Protein AF-A0A1F4XK38-F1 (afdb_monomer_lite)

Secondary structure (DSSP, 8-state):
--HHHHHHHHHTTSTTHHHHHHHH---HHHHHHHHHHHHHHHHHHHHTT-S-HHHHHHHHHHHHHHHHHHHHHHHTT-----HHHHHHH--

Organism: NCBI:txid1817814

Structure (mmCIF, N/CA/C/O backbone):
data_AF-A0A1F4XK38-F1
#
_entry.id   AF-A0A1F4XK38-F1
#
loop_
_atom_site.group_PDB
_atom_site.id
_atom_site.type_symbol
_atom_site.label_atom_id
_atom_site.label_alt_id
_atom_site.label_comp_id
_atom_site.label_asym_id
_atom_site.label_entity_id
_atom_site.label_seq_id
_atom_site.pdbx_PDB_ins_code
_atom_site.Cartn_x
_atom_site.Cartn_y
_atom_site.Cartn_z
_atom_site.occupancy
_atom_site.B_iso_or_equiv
_atom_site.auth_seq_id
_atom_site.auth_comp_id
_atom_site.auth_asym_id
_atom_site.auth_atom_id
_atom_site.pdbx_PDB_model_num
ATOM 1 N N . MET A 1 1 ? -11.819 7.775 14.825 1.00 82.75 1 MET A N 1
ATOM 2 C CA . MET A 1 1 ? -11.165 6.483 14.521 1.00 82.75 1 MET A CA 1
ATOM 3 C C . MET A 1 1 ? -10.484 5.983 15.782 1.00 82.75 1 MET A C 1
ATOM 5 O O . MET A 1 1 ? -9.932 6.821 16.484 1.00 82.75 1 MET A O 1
ATOM 9 N N . SER A 1 2 ? -10.535 4.687 16.097 1.00 91.62 2 SER A N 1
ATOM 10 C CA . SER A 1 2 ? -9.792 4.154 17.249 1.00 91.62 2 SER A CA 1
ATOM 11 C C . SER A 1 2 ? -8.298 4.032 16.925 1.00 91.62 2 SER A C 1
ATOM 13 O O . SER A 1 2 ? -7.930 3.768 15.781 1.00 91.62 2 SER A O 1
ATOM 15 N N . ASP A 1 3 ? -7.441 4.185 17.936 1.00 94.75 3 ASP A N 1
ATOM 16 C CA . ASP A 1 3 ? -5.986 3.979 17.819 1.00 94.75 3 ASP A CA 1
ATOM 17 C C . ASP A 1 3 ? -5.645 2.562 17.306 1.00 94.75 3 ASP A C 1
ATOM 19 O O . ASP A 1 3 ? -4.768 2.377 16.464 1.00 94.75 3 ASP A O 1
ATOM 23 N N . GLN A 1 4 ? -6.415 1.553 17.725 1.00 96.12 4 GLN A N 1
ATOM 24 C CA . GLN A 1 4 ? -6.266 0.176 17.241 1.00 96.12 4 GLN A CA 1
ATOM 25 C C . GLN A 1 4 ? -6.559 0.050 15.738 1.00 96.12 4 GLN A C 1
ATOM 27 O O . GLN A 1 4 ? -5.784 -0.574 15.013 1.00 96.12 4 GLN A O 1
ATOM 32 N N . ALA A 1 5 ? -7.634 0.674 15.242 1.00 95.62 5 ALA A N 1
ATOM 33 C CA . ALA A 1 5 ? -7.963 0.642 13.817 1.00 95.62 5 ALA A CA 1
ATOM 34 C C . ALA A 1 5 ? -6.908 1.367 12.967 1.00 95.62 5 ALA A C 1
ATOM 36 O O . ALA A 1 5 ? -6.576 0.891 11.884 1.00 95.62 5 ALA A O 1
ATOM 37 N N . GLN A 1 6 ? -6.339 2.468 13.472 1.00 97.38 6 GLN A N 1
ATOM 38 C CA . GLN A 1 6 ? -5.226 3.181 12.828 1.00 97.38 6 GLN A CA 1
ATOM 39 C C . GLN A 1 6 ? -4.000 2.283 12.669 1.00 97.38 6 GLN A C 1
ATOM 41 O O . GLN A 1 6 ? -3.474 2.145 11.567 1.00 97.38 6 GLN A O 1
ATOM 46 N N . LYS A 1 7 ? -3.590 1.605 13.747 1.00 97.31 7 LYS A N 1
ATOM 47 C CA . LYS A 1 7 ? -2.452 0.675 13.732 1.00 97.31 7 LYS A CA 1
ATOM 48 C C . LYS A 1 7 ? -2.673 -0.487 12.768 1.00 97.31 7 LYS A C 1
ATOM 50 O O . LYS A 1 7 ? -1.789 -0.790 11.972 1.00 97.31 7 LYS A O 1
ATOM 55 N N . ILE A 1 8 ? -3.852 -1.112 12.792 1.00 97.31 8 ILE A N 1
ATOM 56 C CA . ILE A 1 8 ? -4.171 -2.231 11.891 1.00 97.31 8 ILE A CA 1
ATOM 57 C C . ILE A 1 8 ? -4.228 -1.762 10.428 1.00 97.31 8 ILE A C 1
ATOM 59 O O . ILE A 1 8 ? -3.701 -2.439 9.549 1.00 97.31 8 ILE A O 1
ATOM 63 N N . ALA A 1 9 ? -4.816 -0.596 10.150 1.00 97.25 9 ALA A N 1
ATOM 64 C CA . ALA A 1 9 ? -4.830 -0.029 8.805 1.00 97.25 9 ALA A CA 1
ATOM 65 C C . ALA A 1 9 ? -3.418 0.313 8.305 1.00 97.25 9 ALA A C 1
ATOM 67 O O . ALA A 1 9 ? -3.093 0.023 7.156 1.00 97.25 9 ALA A O 1
ATOM 68 N N . ALA A 1 10 ? -2.555 0.862 9.162 1.00 97.56 10 ALA A N 1
ATOM 69 C CA . ALA A 1 10 ? -1.160 1.126 8.825 1.00 97.56 10 ALA A CA 1
ATOM 70 C C . ALA A 1 10 ? -0.396 -0.182 8.533 1.00 97.56 10 ALA A C 1
ATOM 72 O O . ALA A 1 10 ? 0.319 -0.265 7.537 1.00 97.56 10 ALA A O 1
ATOM 73 N N . LEU A 1 11 ? -0.627 -1.243 9.317 1.00 97.19 11 LEU A N 1
ATOM 74 C CA . LEU A 1 11 ? -0.054 -2.573 9.068 1.00 97.19 11 LEU A CA 1
ATOM 75 C C . LEU A 1 11 ? -0.480 -3.177 7.724 1.00 97.19 11 LEU A C 1
ATOM 77 O O . LEU A 1 11 ? 0.268 -3.971 7.161 1.00 97.19 11 LEU A O 1
ATOM 81 N N . SER A 1 12 ? -1.630 -2.785 7.168 1.00 97.19 12 SER A N 1
ATOM 82 C CA . SER A 1 12 ? -2.058 -3.277 5.853 1.00 97.19 12 SER A CA 1
ATOM 83 C C . SER A 1 12 ? -1.132 -2.846 4.704 1.00 97.19 12 SER A C 1
ATOM 85 O O . SER A 1 12 ? -1.147 -3.480 3.653 1.00 97.19 12 SER A O 1
ATOM 87 N N . TYR A 1 13 ? -0.277 -1.834 4.908 1.00 96.69 13 TYR A N 1
ATOM 88 C CA . TYR A 1 13 ? 0.760 -1.424 3.950 1.00 96.69 13 TYR A CA 1
ATOM 89 C C . TYR A 1 13 ? 2.005 -2.315 3.959 1.00 96.69 13 TYR A C 1
ATOM 91 O O . TYR A 1 13 ? 2.881 -2.149 3.115 1.00 96.69 13 TYR A O 1
ATOM 99 N N . VAL A 1 14 ? 2.080 -3.283 4.873 1.00 96.12 14 VAL A N 1
ATOM 100 C CA . VAL A 1 14 ? 3.061 -4.367 4.800 1.00 96.12 14 VAL A CA 1
ATOM 101 C C . VAL A 1 14 ? 2.567 -5.398 3.767 1.00 96.12 14 VAL A C 1
ATOM 103 O O . VAL A 1 14 ? 1.360 -5.687 3.713 1.00 96.12 14 VAL A O 1
ATOM 106 N N . PRO A 1 15 ? 3.457 -5.988 2.945 1.00 90.94 15 PRO A N 1
ATOM 107 C CA . PRO A 1 15 ? 3.088 -7.067 2.031 1.00 90.94 15 PRO A CA 1
ATOM 108 C C . PRO A 1 15 ? 2.381 -8.205 2.769 1.00 90.94 15 PRO A C 1
ATOM 110 O O . PRO A 1 15 ? 2.571 -8.372 3.969 1.00 90.94 15 PRO A O 1
ATOM 113 N N . LEU A 1 16 ? 1.580 -9.007 2.064 1.00 92.56 16 LEU A N 1
ATOM 114 C CA . LEU A 1 16 ? 0.713 -10.074 2.605 1.00 92.56 16 LEU A CA 1
ATOM 115 C C . LEU A 1 16 ? -0.344 -9.608 3.632 1.00 92.56 16 LEU A C 1
ATOM 117 O O . LEU A 1 16 ? -1.492 -10.044 3.547 1.00 92.56 16 LEU A O 1
ATOM 121 N N . LEU A 1 17 ? -0.028 -8.680 4.541 1.00 96.69 17 LEU A N 1
ATOM 122 C CA . LEU A 1 17 ? -0.965 -8.104 5.501 1.00 96.69 17 LEU A CA 1
ATOM 123 C C . LEU A 1 17 ? -2.063 -7.298 4.815 1.00 96.69 17 LEU A C 1
ATOM 125 O O . LEU A 1 17 ? -3.190 -7.322 5.291 1.00 96.69 17 LEU A O 1
ATOM 129 N N . SER A 1 18 ? -1.797 -6.671 3.665 1.00 95.94 18 SER A N 1
ATOM 130 C CA . SER A 1 18 ? -2.860 -6.083 2.830 1.00 95.94 18 SER A CA 1
ATOM 131 C C . SER A 1 18 ? -3.999 -7.070 2.528 1.00 95.94 18 SER A C 1
ATOM 133 O O . SER A 1 18 ?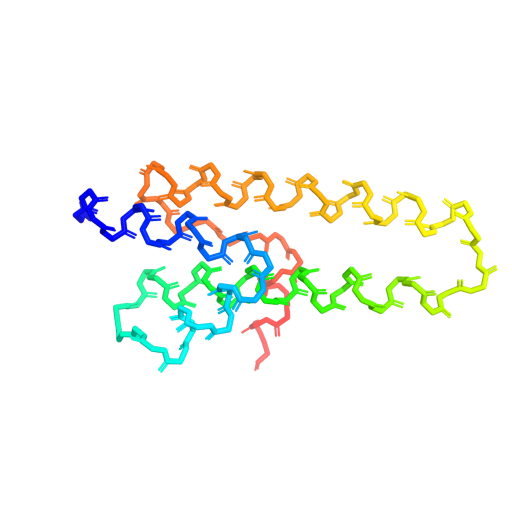 -5.166 -6.710 2.642 1.00 95.94 18 SER A O 1
ATOM 135 N N . ILE A 1 19 ? -3.690 -8.333 2.216 1.00 96.56 19 ILE A N 1
ATOM 136 C CA . ILE A 1 19 ? -4.693 -9.375 1.941 1.00 96.56 19 ILE A CA 1
ATOM 137 C C . ILE A 1 19 ? -5.387 -9.793 3.239 1.00 96.56 19 ILE A C 1
ATOM 139 O O . ILE A 1 19 ? -6.616 -9.806 3.309 1.00 96.56 19 ILE A O 1
ATOM 143 N N . VAL A 1 20 ? -4.607 -10.082 4.286 1.00 97.25 20 VAL A N 1
ATOM 144 C CA . VAL A 1 20 ? -5.141 -10.493 5.595 1.00 97.25 20 VAL A CA 1
ATOM 145 C C . VAL A 1 20 ? -6.086 -9.431 6.160 1.00 97.25 20 VAL A C 1
ATOM 147 O O . VAL A 1 20 ? -7.171 -9.757 6.625 1.00 97.25 20 VAL A O 1
ATOM 150 N N . CYS A 1 21 ? -5.721 -8.154 6.083 1.00 96.12 21 CYS A N 1
ATOM 151 C CA . CYS A 1 21 ? -6.555 -7.048 6.537 1.00 96.12 21 CYS A CA 1
ATOM 152 C C . CYS A 1 21 ? -7.781 -6.831 5.642 1.00 96.12 21 CYS A C 1
ATOM 154 O O . CYS A 1 21 ? -8.827 -6.456 6.155 1.00 96.12 21 CYS A O 1
ATOM 156 N N . LEU A 1 22 ? -7.687 -7.063 4.329 1.00 96.50 22 LEU A N 1
ATOM 15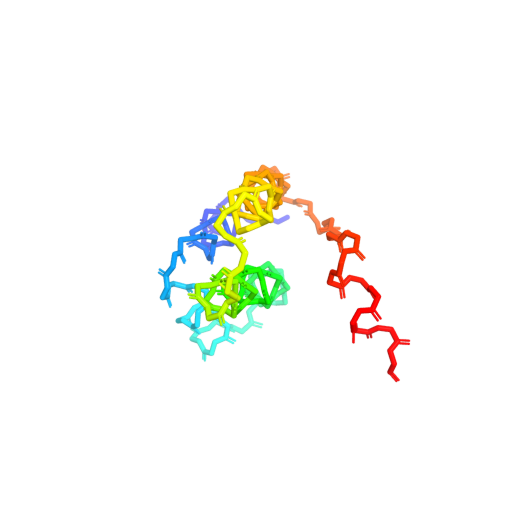7 C CA . LEU A 1 22 ? -8.816 -6.857 3.418 1.00 96.50 22 LEU A CA 1
ATOM 158 C C . LEU A 1 22 ? -9.939 -7.886 3.620 1.00 96.50 22 LEU A C 1
ATOM 160 O O . LEU A 1 22 ? -11.111 -7.527 3.485 1.00 96.50 22 LEU A O 1
ATOM 164 N N . PHE A 1 23 ? -9.576 -9.138 3.918 1.00 96.69 23 PHE A N 1
ATOM 165 C CA . PHE A 1 23 ? -10.516 -10.257 4.067 1.00 96.69 23 PHE A CA 1
ATOM 166 C C . PHE A 1 23 ? -10.774 -10.676 5.520 1.00 96.69 23 PHE A C 1
ATOM 168 O O . PHE A 1 23 ? -11.767 -11.341 5.785 1.00 96.69 23 PHE A O 1
ATOM 175 N N . GLY A 1 24 ? -9.896 -10.316 6.456 1.00 96.12 24 GLY A N 1
ATOM 176 C CA . GLY A 1 24 ? -9.997 -10.689 7.870 1.00 96.12 24 GLY A CA 1
ATOM 177 C C . GLY A 1 24 ? -10.516 -9.582 8.788 1.00 96.12 24 GLY A C 1
ATOM 178 O O . GLY A 1 24 ? -10.556 -9.776 10.002 1.00 96.12 24 GLY A O 1
ATOM 179 N N . ARG A 1 25 ? -10.856 -8.405 8.249 1.00 95.94 25 ARG A N 1
ATOM 180 C CA . ARG A 1 25 ? -11.381 -7.258 9.005 1.00 95.94 25 ARG A CA 1
ATOM 181 C C . ARG A 1 25 ? -12.642 -6.727 8.343 1.00 95.94 25 ARG A C 1
ATOM 183 O O . ARG A 1 25 ? -12.710 -6.649 7.119 1.00 95.94 25 ARG A O 1
ATOM 190 N N . GLU A 1 26 ? -13.608 -6.327 9.161 1.00 94.25 26 GLU A N 1
ATOM 191 C CA . GLU A 1 26 ? -14.904 -5.810 8.701 1.00 94.25 26 GLU A CA 1
ATOM 192 C C . GLU A 1 26 ? -14.939 -4.279 8.690 1.00 94.25 26 GLU A C 1
ATOM 194 O O . GLU A 1 26 ? -15.732 -3.667 7.973 1.00 94.25 26 GLU A O 1
ATOM 199 N N . GLU A 1 27 ? -14.055 -3.631 9.452 1.00 95.62 27 GLU A N 1
ATOM 200 C CA . GLU A 1 27 ? -14.031 -2.183 9.587 1.00 95.62 27 GLU A CA 1
ATOM 201 C C . GLU A 1 27 ? -13.713 -1.506 8.246 1.00 95.62 27 GLU A C 1
ATOM 203 O O . GLU A 1 27 ? -12.643 -1.712 7.664 1.00 95.62 27 GLU A O 1
ATOM 208 N N . HIS A 1 28 ? -14.622 -0.634 7.788 1.00 95.50 28 HIS A N 1
ATOM 209 C CA . HIS A 1 28 ? -14.499 0.095 6.518 1.00 95.50 28 HIS A CA 1
ATOM 210 C C . HIS A 1 28 ? -13.122 0.744 6.343 1.00 95.50 28 HIS A C 1
ATOM 212 O O . HIS A 1 28 ? -12.469 0.541 5.324 1.00 95.50 28 HIS A O 1
ATOM 218 N N . PHE A 1 29 ? -12.655 1.461 7.366 1.00 96.56 29 PHE A N 1
ATOM 219 C CA . PHE A 1 29 ? -11.371 2.162 7.364 1.00 96.56 29 PHE A CA 1
ATOM 220 C C . PHE A 1 29 ? -10.176 1.237 7.106 1.00 96.56 29 PHE A C 1
ATOM 222 O O . PHE A 1 29 ? -9.274 1.556 6.330 1.00 96.56 29 PHE A O 1
ATOM 229 N N . ILE A 1 30 ? -10.180 0.062 7.740 1.00 97.56 30 ILE A N 1
ATOM 230 C CA . ILE A 1 30 ? -9.113 -0.924 7.583 1.00 97.56 30 ILE A CA 1
ATOM 231 C C . ILE A 1 30 ? -9.174 -1.515 6.175 1.00 97.56 30 ILE A C 1
ATOM 233 O O . ILE A 1 30 ? -8.151 -1.581 5.497 1.00 97.56 30 ILE A O 1
ATOM 237 N N . ARG A 1 31 ? -10.371 -1.875 5.695 1.00 96.69 31 ARG A N 1
ATOM 238 C CA . ARG A 1 31 ? -10.570 -2.414 4.341 1.00 96.69 31 ARG A CA 1
ATOM 239 C C . ARG A 1 31 ? -10.228 -1.400 3.249 1.00 96.69 31 ARG A C 1
ATOM 241 O O . ARG A 1 31 ? -9.719 -1.798 2.202 1.00 96.69 31 ARG A O 1
ATOM 248 N N . PHE A 1 32 ? -10.475 -0.112 3.484 1.00 96.31 32 PHE A N 1
ATOM 249 C CA . PHE A 1 32 ? -10.105 0.978 2.584 1.00 96.31 32 PHE A CA 1
ATOM 250 C C . PHE A 1 32 ? -8.588 1.006 2.366 1.00 96.31 32 PHE A C 1
ATOM 252 O O . PHE A 1 32 ? -8.126 0.848 1.234 1.00 96.31 32 PHE A O 1
ATOM 259 N N . HIS A 1 33 ? -7.812 1.110 3.447 1.00 96.81 33 HIS A N 1
ATOM 260 C CA . HIS A 1 33 ? -6.352 1.131 3.365 1.00 96.81 33 HIS A CA 1
ATOM 261 C C . HIS A 1 33 ? -5.765 -0.202 2.885 1.00 96.81 33 HIS A C 1
ATOM 263 O O . HIS A 1 33 ? -4.862 -0.201 2.050 1.00 96.81 33 HIS A O 1
ATOM 269 N N . ALA A 1 34 ? -6.344 -1.332 3.298 1.00 97.50 34 ALA A N 1
ATOM 270 C CA . ALA A 1 34 ? -5.925 -2.653 2.845 1.00 97.50 34 ALA A CA 1
ATOM 271 C C . ALA A 1 34 ? -6.117 -2.845 1.334 1.00 97.50 34 ALA A C 1
ATOM 273 O O . ALA A 1 34 ? -5.237 -3.384 0.662 1.00 97.50 34 ALA A O 1
ATOM 274 N N . ARG A 1 35 ? -7.226 -2.349 0.765 1.00 95.50 35 ARG A N 1
ATOM 275 C CA . ARG A 1 35 ? -7.465 -2.378 -0.685 1.00 95.50 35 ARG A CA 1
ATOM 276 C C . ARG A 1 35 ? -6.457 -1.511 -1.436 1.00 95.50 35 ARG A C 1
ATOM 278 O O . ARG A 1 35 ? -5.942 -1.942 -2.463 1.00 95.50 35 ARG A O 1
ATOM 285 N N . GLN A 1 36 ? -6.165 -0.311 -0.935 1.00 95.75 36 GLN A N 1
ATOM 286 C CA . GLN A 1 36 ? -5.163 0.566 -1.544 1.00 95.75 36 GLN A CA 1
ATOM 287 C C . GLN A 1 36 ? -3.773 -0.066 -1.532 1.00 95.75 36 GLN A C 1
ATOM 289 O O . GLN A 1 36 ? -3.123 -0.124 -2.574 1.00 95.75 36 GLN A O 1
ATOM 294 N N . ALA A 1 37 ? -3.345 -0.576 -0.376 1.00 96.81 37 ALA A N 1
ATOM 295 C CA . ALA A 1 37 ? -2.074 -1.265 -0.230 1.00 96.81 37 ALA A CA 1
ATOM 296 C C . ALA A 1 37 ? -1.987 -2.478 -1.163 1.00 96.81 37 ALA A C 1
ATOM 298 O O . ALA A 1 37 ? -0.988 -2.643 -1.856 1.00 96.81 37 ALA A O 1
ATOM 299 N N . LEU A 1 38 ? -3.050 -3.287 -1.253 1.00 96.12 38 LEU A N 1
ATOM 300 C CA . LEU A 1 38 ? -3.102 -4.437 -2.157 1.00 96.12 38 LEU A CA 1
ATOM 301 C C . LEU A 1 38 ? -2.905 -4.028 -3.621 1.00 96.12 38 LEU A C 1
ATOM 303 O O . LEU A 1 38 ? -2.123 -4.661 -4.323 1.00 96.12 38 LEU A O 1
ATOM 307 N N . VAL A 1 39 ? -3.565 -2.960 -4.078 1.00 95.44 39 VAL A N 1
ATOM 308 C CA . VAL A 1 39 ? -3.386 -2.448 -5.446 1.00 95.44 39 VAL A CA 1
ATOM 309 C C . VAL A 1 39 ? -1.930 -2.048 -5.696 1.00 95.44 39 VAL A C 1
ATOM 311 O O . VAL A 1 39 ? -1.366 -2.417 -6.724 1.00 95.44 39 VAL A O 1
ATOM 314 N N . VAL A 1 40 ? -1.291 -1.349 -4.752 1.00 96.00 40 VAL A N 1
ATOM 315 C CA . VAL A 1 40 ? 0.124 -0.959 -4.885 1.00 96.00 40 VAL A CA 1
ATOM 316 C C . VAL A 1 40 ? 1.051 -2.183 -4.883 1.00 96.00 40 VAL A C 1
ATOM 318 O O . VAL A 1 40 ? 1.975 -2.243 -5.690 1.00 96.00 40 VAL A O 1
ATOM 321 N N . HIS A 1 41 ? 0.783 -3.198 -4.054 1.00 96.12 41 HIS A N 1
ATOM 322 C CA . HIS A 1 41 ? 1.540 -4.456 -4.059 1.00 96.12 41 HIS A CA 1
ATOM 323 C C . HIS A 1 41 ? 1.378 -5.243 -5.366 1.00 96.12 41 HIS A C 1
ATOM 325 O O . HIS A 1 41 ? 2.353 -5.803 -5.864 1.00 96.12 41 HIS A O 1
ATOM 331 N N . ILE A 1 42 ? 0.176 -5.269 -5.950 1.00 94.94 42 ILE A N 1
ATOM 332 C CA . ILE A 1 42 ? -0.054 -5.885 -7.264 1.00 94.94 42 ILE A CA 1
ATOM 333 C C . ILE A 1 42 ? 0.786 -5.171 -8.32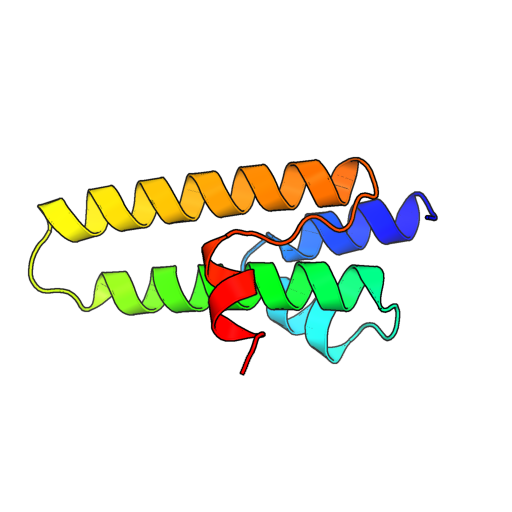4 1.00 94.94 42 ILE A C 1
ATOM 335 O O . ILE A 1 42 ? 1.466 -5.837 -9.097 1.00 94.94 42 ILE A O 1
ATOM 339 N N . PHE A 1 43 ? 0.801 -3.835 -8.331 1.00 94.44 43 PHE A N 1
ATOM 340 C CA . PHE A 1 43 ? 1.655 -3.080 -9.247 1.00 94.44 43 PHE A CA 1
ATOM 341 C C . PHE A 1 43 ? 3.137 -3.411 -9.063 1.00 94.44 43 PHE A C 1
ATOM 343 O O . PHE A 1 43 ? 3.794 -3.696 -10.057 1.00 94.44 43 PHE A O 1
ATOM 350 N N . LEU A 1 44 ? 3.640 -3.475 -7.823 1.00 94.62 44 LEU A N 1
ATOM 351 C CA . LEU A 1 44 ? 5.021 -3.895 -7.545 1.00 94.62 44 LEU A CA 1
ATOM 352 C C . LEU A 1 44 ? 5.353 -5.254 -8.173 1.00 94.62 44 LEU A C 1
ATOM 354 O O . LEU A 1 44 ? 6.393 -5.388 -8.807 1.00 94.62 44 LEU A O 1
ATOM 358 N N . ILE A 1 45 ? 4.457 -6.237 -8.056 1.00 94.94 45 ILE A N 1
ATOM 359 C CA . ILE A 1 45 ? 4.640 -7.555 -8.680 1.00 94.94 45 ILE A CA 1
ATOM 360 C C . ILE A 1 45 ? 4.633 -7.445 -10.209 1.00 94.94 45 ILE A C 1
ATOM 362 O O . ILE A 1 45 ? 5.473 -8.053 -10.864 1.00 94.94 45 ILE A O 1
ATOM 366 N N . LEU A 1 46 ? 3.714 -6.668 -10.790 1.00 94.75 46 LEU A N 1
ATOM 367 C CA . LEU A 1 46 ? 3.621 -6.483 -12.242 1.00 94.75 46 LEU A CA 1
ATOM 368 C C . LEU A 1 46 ? 4.867 -5.806 -12.829 1.00 94.75 46 LEU A C 1
ATOM 370 O O . LEU A 1 46 ? 5.289 -6.166 -13.927 1.00 94.75 46 LEU A O 1
ATOM 374 N N . TRP A 1 47 ? 5.478 -4.866 -12.103 1.00 94.12 47 TRP A N 1
ATOM 375 C CA . TRP A 1 47 ? 6.697 -4.185 -12.544 1.00 94.12 47 TRP A CA 1
ATOM 376 C C . TRP A 1 47 ? 7.874 -5.145 -12.727 1.00 94.12 47 TRP A C 1
ATOM 378 O O . TRP A 1 47 ? 8.630 -4.966 -13.677 1.00 94.12 47 TRP A O 1
ATOM 388 N N . LEU A 1 48 ? 7.975 -6.212 -11.925 1.00 91.38 48 LEU A N 1
ATOM 389 C CA . LEU A 1 48 ? 9.044 -7.219 -12.039 1.00 91.38 48 LEU A CA 1
ATOM 390 C C . LEU A 1 48 ? 9.073 -7.941 -13.396 1.00 91.38 48 LEU A C 1
ATOM 392 O O . LEU A 1 48 ? 10.101 -8.498 -13.772 1.00 91.38 48 LEU A O 1
ATOM 396 N N . PHE A 1 49 ? 7.959 -7.944 -14.131 1.00 94.31 49 PHE A N 1
ATOM 397 C CA . PHE A 1 49 ? 7.849 -8.599 -15.437 1.00 94.31 49 PHE A CA 1
ATOM 398 C C . PHE A 1 49 ? 8.118 -7.658 -16.620 1.00 94.31 49 PHE A C 1
ATOM 400 O O . PHE A 1 49 ? 8.061 -8.095 -17.771 1.00 94.31 49 PHE A O 1
ATOM 407 N N . LEU A 1 50 ? 8.403 -6.373 -16.379 1.00 94.25 50 LEU A N 1
ATOM 408 C CA . LEU A 1 50 ? 8.757 -5.447 -17.453 1.00 94.25 50 LEU A CA 1
ATOM 409 C C . LEU A 1 50 ? 10.203 -5.684 -17.922 1.00 94.25 50 LEU A C 1
ATOM 411 O O . LEU A 1 50 ? 11.110 -5.787 -17.099 1.00 94.25 50 LEU A O 1
ATOM 415 N N . PRO A 1 51 ? 10.469 -5.682 -19.242 1.00 93.88 51 PRO A N 1
ATOM 416 C CA . PRO A 1 51 ? 11.811 -5.943 -19.766 1.00 93.88 51 PRO A CA 1
ATOM 417 C C . PRO A 1 51 ? 12.783 -4.754 -19.615 1.00 93.88 51 PRO A C 1
ATOM 419 O O . PRO A 1 51 ? 13.979 -4.900 -19.862 1.00 93.88 51 PRO A O 1
ATOM 422 N N . TRP A 1 52 ? 12.302 -3.568 -19.218 1.00 95.56 52 TRP A N 1
ATOM 423 C CA . TRP A 1 52 ? 13.108 -2.347 -19.082 1.00 95.56 52 TRP A CA 1
ATOM 424 C C . TRP A 1 52 ? 13.525 -2.089 -17.629 1.00 95.56 52 TRP A C 1
ATOM 426 O O . TRP A 1 52 ? 12.801 -1.436 -16.882 1.00 95.56 52 TRP A O 1
ATOM 436 N N . TRP A 1 53 ? 14.731 -2.524 -17.255 1.00 91.06 53 TRP A N 1
ATOM 437 C CA . TRP A 1 53 ? 15.266 -2.412 -15.886 1.00 91.06 53 TRP A CA 1
ATOM 438 C C . TRP A 1 53 ? 15.298 -0.980 -15.313 1.00 91.06 53 TRP A C 1
ATOM 440 O O . TRP A 1 53 ? 15.124 -0.774 -14.118 1.00 91.06 53 TRP A O 1
ATOM 450 N N . TRP A 1 54 ? 15.519 0.041 -16.142 1.00 93.25 54 TRP A N 1
ATOM 451 C CA . TRP A 1 54 ? 15.524 1.432 -15.673 1.00 93.25 54 TRP A CA 1
ATOM 452 C C . TRP A 1 54 ? 14.106 1.922 -15.359 1.00 93.25 54 TRP A C 1
ATOM 454 O O . TRP A 1 54 ? 13.907 2.709 -14.437 1.00 93.25 54 TRP A O 1
ATOM 464 N N . LEU A 1 55 ? 13.112 1.437 -16.106 1.00 94.06 55 LEU A N 1
ATOM 465 C CA . LEU A 1 55 ? 11.712 1.787 -15.904 1.00 94.06 55 LEU A CA 1
ATOM 466 C C . LEU A 1 55 ? 11.160 1.093 -14.656 1.00 94.06 55 LEU A C 1
ATOM 468 O O . LEU A 1 55 ? 10.423 1.723 -13.900 1.00 94.06 55 LEU A O 1
ATOM 472 N N . THR A 1 56 ? 11.548 -0.162 -14.406 1.00 94.81 56 THR A N 1
ATOM 473 C CA . THR A 1 56 ? 11.150 -0.882 -13.187 1.00 94.81 56 THR A CA 1
ATOM 474 C C . THR A 1 56 ? 11.625 -0.159 -11.936 1.00 94.81 56 THR A C 1
ATOM 476 O O . THR A 1 56 ? 10.811 0.074 -11.051 1.00 94.81 56 THR A O 1
ATOM 479 N N . ILE A 1 57 ? 12.874 0.323 -11.905 1.00 94.50 57 ILE A N 1
ATOM 480 C CA . ILE A 1 57 ? 13.405 1.111 -10.778 1.00 94.50 57 ILE A CA 1
ATOM 481 C C . ILE A 1 57 ? 12.536 2.348 -10.506 1.00 94.50 57 ILE A C 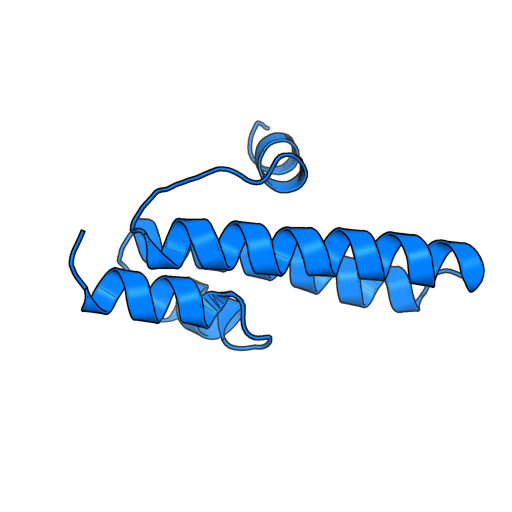1
ATOM 483 O O . ILE A 1 57 ? 12.152 2.603 -9.365 1.00 94.50 57 ILE A O 1
ATOM 487 N N . ILE A 1 58 ? 12.187 3.112 -11.546 1.00 96.00 58 ILE A N 1
ATOM 488 C CA . ILE A 1 58 ? 11.371 4.329 -11.397 1.00 96.00 58 ILE A CA 1
ATOM 489 C C . ILE A 1 58 ? 9.974 3.989 -10.852 1.00 96.00 58 ILE A C 1
ATOM 491 O O . ILE A 1 58 ? 9.470 4.667 -9.952 1.00 96.00 58 ILE A O 1
ATOM 495 N N . LEU A 1 59 ? 9.348 2.932 -11.375 1.00 95.75 59 LEU A N 1
ATOM 496 C CA . LEU A 1 59 ? 8.011 2.494 -10.970 1.00 95.75 59 LEU A CA 1
ATOM 497 C C . LEU A 1 59 ? 7.987 1.908 -9.552 1.00 95.75 59 LEU A C 1
ATOM 499 O O . LEU A 1 59 ? 7.049 2.171 -8.793 1.00 95.75 59 LEU A O 1
ATOM 503 N N . GLU A 1 60 ? 9.019 1.162 -9.167 1.00 94.81 60 GLU A N 1
ATOM 504 C CA . GLU A 1 60 ? 9.208 0.645 -7.812 1.00 94.81 60 GLU A CA 1
ATOM 505 C C . GLU A 1 60 ? 9.386 1.785 -6.811 1.00 94.81 60 GLU A C 1
ATOM 507 O O . GLU A 1 60 ? 8.688 1.817 -5.797 1.00 94.81 60 GLU A O 1
ATOM 512 N N . MET A 1 61 ? 10.230 2.775 -7.123 1.00 96.19 61 MET A N 1
ATOM 513 C CA . MET A 1 61 ? 10.398 3.966 -6.284 1.00 96.19 61 MET A CA 1
ATOM 514 C C . MET A 1 61 ? 9.082 4.733 -6.117 1.00 96.19 61 MET A C 1
ATOM 516 O O . MET A 1 61 ? 8.713 5.093 -4.998 1.00 96.19 61 MET A O 1
ATOM 520 N N . GLY A 1 62 ? 8.337 4.947 -7.206 1.00 95.62 62 GLY A N 1
ATOM 521 C CA . GLY A 1 62 ? 7.021 5.586 -7.147 1.00 95.62 62 GLY A CA 1
ATOM 522 C C . GLY A 1 62 ? 6.021 4.799 -6.294 1.00 95.62 62 GLY A C 1
ATOM 523 O O . GLY A 1 62 ? 5.317 5.374 -5.464 1.00 95.62 62 GLY A O 1
ATOM 524 N N . SER A 1 63 ? 5.998 3.474 -6.440 1.00 95.62 63 SER A N 1
ATOM 525 C CA . SER A 1 63 ? 5.136 2.583 -5.652 1.00 95.62 63 SER A CA 1
ATOM 526 C C . SER A 1 63 ? 5.512 2.603 -4.168 1.00 95.62 63 SER A C 1
ATOM 528 O O . SER A 1 63 ? 4.634 2.658 -3.309 1.00 95.62 63 SER A O 1
ATOM 530 N N . PHE A 1 64 ? 6.806 2.647 -3.850 1.00 95.62 64 PHE A N 1
ATOM 531 C CA . PHE A 1 64 ? 7.299 2.757 -2.480 1.00 95.62 64 PHE A CA 1
ATOM 532 C C . PHE A 1 64 ? 6.886 4.081 -1.819 1.00 95.62 64 PHE A C 1
ATOM 534 O O . PHE A 1 64 ? 6.414 4.086 -0.681 1.00 95.62 64 PHE A O 1
ATOM 541 N N . ILE A 1 65 ? 6.961 5.198 -2.551 1.00 96.31 65 ILE A N 1
ATOM 542 C CA . ILE A 1 65 ? 6.453 6.498 -2.084 1.00 96.31 65 ILE A CA 1
ATOM 543 C C . ILE A 1 65 ? 4.950 6.418 -1.788 1.00 96.31 65 ILE A C 1
ATOM 545 O O . ILE A 1 65 ? 4.499 6.920 -0.757 1.00 96.31 65 ILE A O 1
ATOM 549 N N . LEU A 1 66 ? 4.169 5.758 -2.649 1.00 96.25 66 LEU A N 1
ATOM 550 C CA . LEU A 1 66 ? 2.732 5.568 -2.432 1.00 96.25 66 LEU A CA 1
ATOM 551 C C . LEU A 1 66 ? 2.429 4.718 -1.192 1.00 96.25 66 LEU A C 1
ATOM 553 O O . LEU A 1 66 ? 1.484 5.040 -0.470 1.00 96.25 66 LEU A O 1
ATOM 557 N N . LEU A 1 67 ? 3.228 3.681 -0.914 1.00 96.69 67 LEU A N 1
ATOM 558 C CA . LEU A 1 67 ? 3.101 2.887 0.312 1.00 96.69 67 LEU A CA 1
ATOM 559 C C . LEU A 1 67 ? 3.362 3.739 1.559 1.00 96.69 67 LEU A C 1
ATOM 561 O O . LEU A 1 67 ? 2.546 3.723 2.477 1.00 96.69 67 LEU A O 1
ATOM 565 N N . ILE A 1 68 ? 4.446 4.525 1.582 1.00 97.19 68 ILE A N 1
ATOM 566 C CA . ILE A 1 68 ? 4.764 5.422 2.709 1.00 97.19 68 ILE A CA 1
ATOM 567 C C . ILE A 1 68 ? 3.653 6.453 2.910 1.00 97.19 68 ILE A C 1
ATOM 569 O O . ILE A 1 68 ? 3.209 6.689 4.034 1.00 97.19 68 ILE A O 1
ATOM 573 N N . TYR A 1 69 ? 3.194 7.069 1.822 1.00 96.69 69 TYR A N 1
ATOM 574 C CA . TYR A 1 69 ? 2.153 8.085 1.874 1.00 96.69 69 TYR A CA 1
ATOM 575 C C . TYR A 1 69 ? 0.844 7.496 2.408 1.00 96.69 69 TYR A C 1
ATOM 577 O O . TYR A 1 69 ? 0.247 8.035 3.337 1.00 96.69 69 TYR A O 1
ATOM 585 N N . GLY A 1 70 ? 0.423 6.344 1.889 1.00 96.62 70 GLY A N 1
ATOM 586 C CA . GLY A 1 70 ? -0.765 5.654 2.372 1.00 96.62 70 GLY A CA 1
ATOM 587 C C . GLY A 1 70 ? -0.656 5.215 3.839 1.00 96.62 70 GLY A C 1
ATOM 588 O O . GLY A 1 70 ? -1.596 5.427 4.609 1.00 96.62 70 GLY A O 1
ATOM 589 N N . PHE A 1 71 ? 0.503 4.685 4.243 1.00 97.75 71 PHE A N 1
ATOM 590 C CA . PHE A 1 71 ? 0.813 4.342 5.632 1.00 97.75 71 PHE A CA 1
ATOM 591 C C . PHE A 1 71 ? 0.680 5.557 6.556 1.00 97.75 71 PHE A C 1
ATOM 593 O O . PHE A 1 71 ? 0.038 5.469 7.602 1.00 97.75 71 PHE A O 1
ATOM 600 N N . TYR A 1 72 ? 1.237 6.704 6.157 1.00 97.75 72 TYR A N 1
ATOM 601 C CA . TYR A 1 72 ? 1.162 7.944 6.928 1.00 97.75 72 TYR A CA 1
ATOM 602 C C . TYR A 1 72 ? -0.290 8.366 7.179 1.00 97.75 72 TYR A C 1
ATOM 604 O O . TYR A 1 72 ? -0.663 8.620 8.325 1.00 97.75 72 TYR A O 1
ATOM 612 N N . TYR A 1 73 ? -1.132 8.382 6.139 1.00 97.44 73 TYR A N 1
ATOM 613 C CA . TYR A 1 73 ? -2.545 8.751 6.283 1.00 97.44 73 TYR A CA 1
ATOM 614 C C . TYR A 1 73 ? -3.335 7.752 7.138 1.00 97.44 73 TYR A C 1
ATOM 616 O O . TYR A 1 73 ? -4.159 8.175 7.953 1.00 97.44 73 TYR A O 1
ATOM 624 N N . ALA A 1 74 ? -3.030 6.455 7.034 1.00 97.31 74 ALA A N 1
ATOM 625 C CA . ALA A 1 74 ? -3.612 5.435 7.901 1.00 97.31 74 ALA A CA 1
ATOM 626 C C . ALA A 1 74 ? -3.234 5.650 9.378 1.00 97.31 74 ALA A C 1
ATOM 628 O O . ALA A 1 74 ? -4.105 5.615 10.251 1.00 97.31 74 ALA A O 1
ATOM 629 N N . ALA A 1 75 ? -1.959 5.949 9.651 1.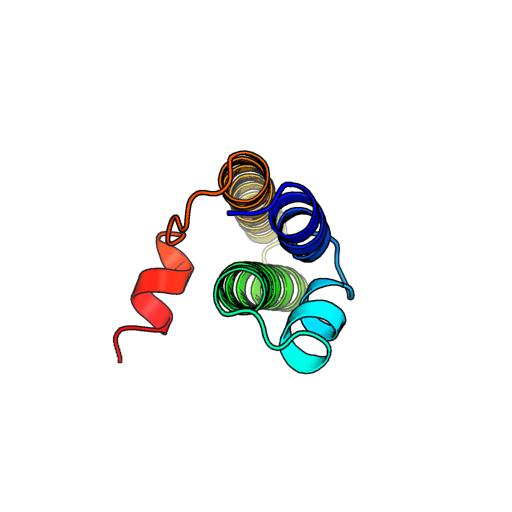00 97.12 75 ALA A N 1
ATOM 630 C CA . ALA A 1 75 ? -1.438 6.175 10.998 1.00 97.12 75 ALA A CA 1
ATOM 631 C C . ALA A 1 75 ? -2.045 7.413 11.681 1.00 97.12 75 ALA A C 1
ATOM 633 O O . ALA A 1 75 ? -2.253 7.400 12.888 1.00 97.12 75 ALA A O 1
ATOM 634 N N . ILE A 1 76 ? -2.388 8.460 10.921 1.00 96.75 76 ILE A N 1
ATOM 635 C CA . ILE A 1 76 ? -3.088 9.647 11.450 1.00 96.75 76 ILE A CA 1
ATOM 636 C C . ILE A 1 76 ? -4.622 9.531 11.378 1.00 96.75 76 ILE A C 1
ATOM 638 O O . ILE A 1 76 ? -5.330 10.502 11.649 1.00 96.75 76 ILE A O 1
ATOM 642 N N . GLY A 1 77 ? -5.153 8.363 10.996 1.00 95.81 77 GLY A N 1
ATOM 643 C CA . GLY A 1 77 ? -6.588 8.077 10.992 1.00 95.81 77 GLY A CA 1
ATOM 644 C C . GLY A 1 77 ? -7.393 8.783 9.904 1.00 95.81 77 GLY A C 1
ATOM 645 O O . GLY A 1 77 ? -8.564 9.090 10.134 1.00 95.81 77 GLY A O 1
ATOM 646 N N . LYS A 1 78 ? -6.788 9.063 8.745 1.00 95.81 78 LYS A N 1
ATOM 647 C CA . LYS A 1 78 ? -7.424 9.764 7.625 1.00 95.81 78 LYS A CA 1
ATOM 648 C C . LYS A 1 78 ? -7.568 8.858 6.403 1.00 95.81 78 LYS A C 1
ATOM 650 O O . LYS A 1 78 ? -6.582 8.349 5.881 1.00 95.81 78 LYS A O 1
ATOM 655 N N . GLU A 1 79 ? -8.787 8.755 5.877 1.00 94.25 79 GLU A N 1
ATOM 656 C CA . GLU A 1 79 ? -9.053 8.089 4.596 1.00 94.25 79 GLU A CA 1
ATOM 657 C C . GLU A 1 79 ? -8.626 9.002 3.443 1.00 94.25 79 GLU A C 1
ATOM 659 O O . GLU A 1 79 ? -9.380 9.857 2.979 1.00 94.25 79 GLU A O 1
ATOM 664 N N . HIS A 1 80 ? -7.380 8.855 2.997 1.00 92.88 80 HIS A N 1
ATOM 665 C CA . HIS A 1 80 ? -6.881 9.568 1.829 1.00 92.88 80 HIS A CA 1
ATOM 666 C C . HIS A 1 80 ? -6.701 8.615 0.650 1.00 92.88 80 HIS A C 1
ATOM 668 O O . HIS A 1 80 ? -5.918 7.663 0.682 1.00 92.88 80 HIS A O 1
ATOM 674 N N . SER A 1 81 ? -7.438 8.876 -0.426 1.00 90.62 81 SER A N 1
ATOM 675 C CA . SER A 1 81 ? -7.369 8.082 -1.645 1.00 90.62 81 SER A CA 1
ATOM 676 C C . SER A 1 81 ? -6.072 8.364 -2.413 1.00 90.62 81 SER A C 1
ATOM 678 O O . SER A 1 81 ? -5.922 9.456 -2.957 1.00 90.62 81 SER A O 1
ATOM 680 N N . LEU A 1 82 ? -5.168 7.383 -2.505 1.00 89.06 82 LEU A N 1
ATOM 681 C CA . LEU A 1 82 ? -4.014 7.428 -3.400 1.00 89.06 82 LEU A CA 1
ATOM 682 C C . LEU A 1 82 ? -4.483 7.720 -4.838 1.00 89.06 82 LEU A C 1
ATOM 684 O O . LEU A 1 82 ? -5.442 7.079 -5.284 1.00 89.06 82 LEU A O 1
ATOM 688 N N . PRO A 1 83 ? -3.821 8.628 -5.582 1.00 79.56 83 PRO A N 1
ATOM 689 C CA . PRO A 1 83 ? -4.278 9.063 -6.904 1.00 79.56 83 PRO A CA 1
ATOM 690 C C . PRO A 1 83 ? -4.537 7.905 -7.877 1.00 79.56 83 PRO A C 1
ATOM 692 O O . PRO A 1 83 ? -5.566 7.883 -8.548 1.00 79.56 83 PRO A O 1
ATOM 695 N N . ILE A 1 84 ? -3.646 6.907 -7.888 1.00 73.00 84 ILE A N 1
ATOM 696 C CA . ILE A 1 84 ? -3.739 5.732 -8.768 1.00 73.00 84 ILE A CA 1
ATOM 697 C C . ILE A 1 84 ? -4.931 4.841 -8.388 1.00 73.00 84 ILE A C 1
ATOM 699 O O . ILE A 1 84 ? -5.670 4.375 -9.251 1.00 73.00 84 ILE A O 1
ATOM 703 N N . VAL A 1 85 ? -5.173 4.639 -7.090 1.00 73.94 85 VAL A N 1
ATOM 704 C CA . VAL A 1 85 ? -6.276 3.787 -6.618 1.00 73.94 85 VAL A CA 1
ATOM 705 C C . VAL A 1 85 ? -7.629 4.466 -6.830 1.00 73.94 85 VAL A C 1
ATOM 707 O O . VAL A 1 85 ? -8.602 3.806 -7.187 1.00 73.94 85 VAL A O 1
ATOM 710 N N . LYS A 1 86 ? -7.691 5.793 -6.662 1.00 74.81 86 LYS A N 1
ATOM 711 C CA . LYS A 1 86 ? -8.911 6.577 -6.889 1.00 74.81 86 LYS A CA 1
ATOM 712 C C . LYS A 1 86 ? -9.431 6.416 -8.319 1.00 74.81 86 LYS A C 1
ATOM 714 O O . LYS A 1 86 ? -10.628 6.239 -8.499 1.00 74.81 86 LYS A O 1
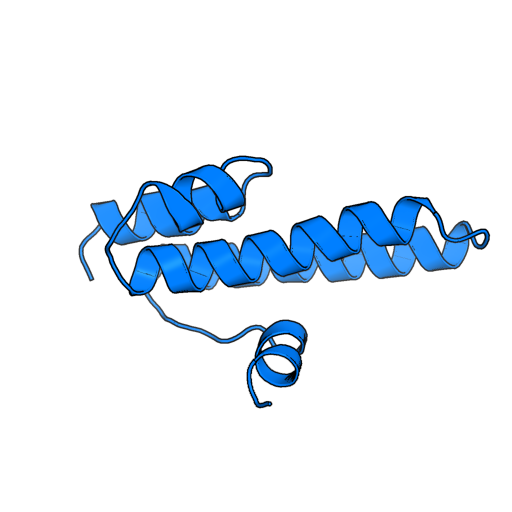ATOM 719 N N . GLN A 1 87 ? -8.537 6.448 -9.307 1.00 66.88 87 GLN A N 1
ATOM 720 C CA . GLN A 1 87 ? -8.893 6.279 -10.720 1.00 66.88 87 GLN A CA 1
ATOM 721 C C . GLN A 1 87 ? -9.364 4.856 -11.047 1.00 66.88 87 GLN A C 1
ATOM 723 O O . GLN A 1 87 ? -10.226 4.674 -11.901 1.00 66.88 87 GLN A O 1
ATOM 728 N N . LEU A 1 88 ? -8.817 3.844 -10.366 1.00 65.19 88 LEU A N 1
ATOM 729 C CA . LEU A 1 88 ? -9.175 2.444 -10.600 1.00 65.19 88 LEU A CA 1
ATOM 730 C C . LEU A 1 88 ? -10.547 2.076 -10.008 1.00 65.19 88 LEU A C 1
ATOM 732 O O . LEU A 1 88 ? -11.229 1.211 -10.547 1.00 65.19 88 LEU A O 1
ATOM 736 N N . LEU A 1 89 ? -10.950 2.730 -8.912 1.00 63.78 89 LEU A N 1
ATOM 737 C CA . LEU A 1 89 ? -12.211 2.474 -8.202 1.00 63.78 89 LEU A CA 1
ATOM 738 C C . LEU A 1 89 ? -13.367 3.405 -8.610 1.00 63.78 89 LEU A C 1
ATOM 740 O O . LEU A 1 89 ? -14.473 3.223 -8.115 1.00 63.78 89 LEU A O 1
ATOM 744 N N . SER A 1 90 ? -13.134 4.406 -9.468 1.00 58.22 90 SER A N 1
ATOM 745 C CA . SER A 1 90 ? -14.174 5.330 -9.954 1.00 58.22 90 SER A CA 1
ATOM 746 C C . SER A 1 90 ? -14.896 4.850 -11.225 1.00 58.22 90 SER A C 1
ATOM 748 O O . SER A 1 90 ? -15.474 5.672 -11.934 1.00 58.22 90 SER A O 1
ATOM 750 N N . LYS A 1 91 ? -14.814 3.555 -11.544 1.00 41.81 91 LYS A N 1
ATOM 751 C CA . LYS A 1 91 ? -15.629 2.881 -12.565 1.00 41.81 91 LYS A CA 1
ATOM 752 C C . LYS A 1 91 ? -16.723 2.077 -11.882 1.00 41.81 91 LYS A C 1
ATOM 754 O O . LYS A 1 91 ? -17.829 2.042 -12.455 1.00 41.81 91 LYS A O 1
#

Sequence (91 aa):
MSDQAQKIAALSYVPLLSIVCLFGREEHFIRFHARQALVVHIFLILWLFLPWWWLTIILEMGSFILLIYGFYYAAIGKEHSLPIVKQLLSK

InterPro domains:
  IPR019109 Magnetosome protein MamF/MmsF [PF09685] (13-85)

pLDDT: mean 92.51, std 9.54, range [41.81, 97.75]

Radius of gyration: 13.23 Å; chains: 1; bounding box: 31×20×38 Å

Foldseek 3Di:
DDQVQLVLLLCLLDPPSLVCQLPVDDDPLSVLSSVQSVVLVVQLVVLVPDPDPVVSVVSNVVSVVLSVVSSVCSNVPHRDDDPVNVVVPPD